Protein AF-A0A3E2MPQ7-F1 (afdb_monomer_lite)

Organism: Mycobacterium marinum (NCBI:txid1781)

Structure (mmCIF, N/CA/C/O backbone):
data_AF-A0A3E2MPQ7-F1
#
_entry.id   AF-A0A3E2MPQ7-F1
#
loop_
_atom_site.group_PDB
_atom_site.id
_atom_site.type_symbol
_atom_site.label_atom_id
_atom_site.label_alt_id
_atom_site.label_comp_id
_atom_site.label_asym_id
_atom_site.label_entity_id
_atom_site.label_seq_id
_atom_site.pdbx_PDB_ins_code
_atom_site.Cartn_x
_atom_site.Cartn_y
_atom_site.Cartn_z
_atom_site.occupancy
_atom_site.B_iso_or_equiv
_atom_site.auth_seq_id
_atom_site.auth_comp_id
_atom_site.auth_asym_id
_atom_site.auth_atom_id
_atom_site.pdbx_PDB_model_num
ATOM 1 N N . MET A 1 1 ? 23.768 -4.133 -24.096 1.00 65.38 1 MET A N 1
ATOM 2 C CA . MET A 1 1 ? 22.514 -3.352 -24.227 1.00 65.38 1 MET A CA 1
ATOM 3 C C . MET A 1 1 ? 21.304 -4.103 -23.674 1.00 65.38 1 MET A C 1
ATOM 5 O O . MET A 1 1 ? 20.577 -3.528 -22.881 1.00 65.38 1 MET A O 1
ATOM 9 N N . THR A 1 2 ? 21.127 -5.389 -23.991 1.00 87.31 2 THR A N 1
ATOM 10 C CA . THR A 1 2 ? 20.029 -6.239 -23.480 1.00 87.31 2 THR A CA 1
ATOM 11 C C . THR A 1 2 ? 19.988 -6.378 -21.953 1.00 87.31 2 THR A C 1
ATOM 13 O O . THR A 1 2 ? 18.917 -6.296 -21.364 1.00 87.31 2 THR A O 1
ATOM 16 N N . TRP A 1 3 ? 21.147 -6.511 -21.300 1.00 92.25 3 TRP A N 1
ATOM 17 C CA . TRP A 1 3 ? 21.247 -6.635 -19.838 1.00 92.25 3 TRP A CA 1
ATOM 18 C C . TRP A 1 3 ? 20.628 -5.454 -19.077 1.00 92.25 3 TRP A C 1
ATOM 20 O O . TRP A 1 3 ? 19.920 -5.639 -18.091 1.00 92.25 3 TRP A O 1
ATOM 30 N N . LEU A 1 4 ? 20.838 -4.235 -19.580 1.00 92.94 4 LEU A N 1
ATOM 31 C CA . LEU A 1 4 ? 20.295 -3.013 -18.984 1.00 92.94 4 LEU A CA 1
ATOM 3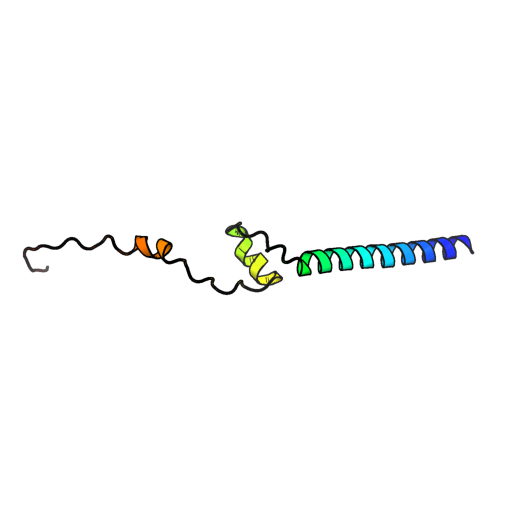2 C C . LEU A 1 4 ? 18.765 -2.981 -19.079 1.00 92.94 4 LEU A C 1
ATOM 34 O O . LEU A 1 4 ? 18.085 -2.588 -18.133 1.00 92.94 4 LEU A O 1
ATOM 38 N N . THR A 1 5 ? 18.222 -3.445 -20.206 1.00 94.19 5 THR A N 1
ATOM 39 C CA . THR A 1 5 ? 16.777 -3.566 -20.415 1.00 94.19 5 THR A CA 1
ATOM 40 C C . THR A 1 5 ? 16.169 -4.591 -19.464 1.00 94.19 5 THR A C 1
ATOM 42 O O . THR A 1 5 ? 15.160 -4.302 -18.826 1.00 94.19 5 THR A O 1
ATOM 45 N N . ILE A 1 6 ? 16.809 -5.753 -19.312 1.00 95.44 6 ILE A N 1
ATOM 46 C CA . ILE A 1 6 ? 16.354 -6.814 -18.402 1.00 95.44 6 ILE A CA 1
ATOM 47 C C . ILE A 1 6 ? 16.333 -6.305 -16.957 1.00 95.44 6 ILE A C 1
ATOM 49 O O . ILE A 1 6 ? 15.315 -6.431 -16.279 1.00 95.44 6 ILE A O 1
ATOM 53 N N . ALA A 1 7 ? 17.414 -5.661 -16.506 1.00 95.94 7 ALA A N 1
ATOM 54 C CA . ALA A 1 7 ? 17.497 -5.100 -15.159 1.00 95.94 7 ALA A CA 1
ATOM 55 C C . ALA A 1 7 ? 16.417 -4.034 -14.907 1.00 95.94 7 ALA A C 1
ATOM 57 O O . ALA A 1 7 ? 15.774 -4.037 -13.859 1.00 95.94 7 ALA A O 1
ATOM 58 N N . LYS A 1 8 ? 16.165 -3.153 -15.884 1.00 95.62 8 LYS A N 1
ATOM 59 C CA . LYS A 1 8 ? 15.129 -2.118 -15.778 1.00 95.62 8 LYS A CA 1
ATOM 60 C C . LYS A 1 8 ? 13.731 -2.723 -15.654 1.00 95.62 8 LYS A C 1
ATOM 62 O O . LYS A 1 8 ? 12.960 -2.296 -14.800 1.00 95.62 8 LYS A O 1
ATOM 67 N N . VAL A 1 9 ? 13.411 -3.721 -16.477 1.00 97.31 9 VAL A N 1
ATOM 68 C CA . VAL A 1 9 ? 12.108 -4.402 -16.430 1.00 97.31 9 VAL A CA 1
ATOM 69 C C . VAL A 1 9 ? 11.934 -5.145 -15.105 1.00 97.31 9 VAL A C 1
ATOM 71 O O . VAL A 1 9 ? 10.879 -5.028 -14.486 1.00 97.31 9 VAL A O 1
ATOM 74 N N . ALA A 1 10 ? 12.971 -5.836 -14.626 1.00 97.12 10 ALA A N 1
ATOM 75 C CA . ALA A 1 10 ? 12.944 -6.513 -13.331 1.00 97.12 10 ALA A CA 1
ATOM 76 C C . ALA A 1 10 ? 12.721 -5.529 -12.170 1.00 97.12 10 ALA A C 1
ATOM 78 O O . ALA A 1 10 ? 11.893 -5.787 -11.298 1.00 97.12 10 ALA A O 1
ATOM 79 N N . LEU A 1 11 ? 13.402 -4.377 -12.190 1.00 97.31 11 LEU A N 1
ATOM 80 C CA . LEU A 1 11 ? 13.249 -3.332 -11.177 1.00 97.31 11 LEU A CA 1
ATOM 81 C C . LEU A 1 11 ? 11.826 -2.760 -11.163 1.00 97.31 11 LEU A C 1
ATOM 83 O O . LEU A 1 11 ? 11.217 -2.647 -10.102 1.00 97.31 11 LEU A O 1
ATOM 87 N N . VAL A 1 12 ? 11.275 -2.440 -12.337 1.00 97.69 12 VAL A N 1
ATOM 88 C CA . VAL A 1 12 ? 9.898 -1.939 -12.453 1.00 97.69 12 VAL A CA 1
ATOM 89 C C . VAL A 1 12 ? 8.900 -2.997 -11.981 1.00 97.69 12 VAL A C 1
ATOM 91 O O . VAL A 1 12 ? 8.004 -2.678 -11.203 1.00 97.69 12 VAL A O 1
ATOM 94 N N . GLY A 1 13 ? 9.079 -4.258 -12.381 1.00 97.88 13 GLY A N 1
ATOM 95 C CA . GLY A 1 13 ? 8.233 -5.366 -11.938 1.00 97.88 13 GLY A CA 1
ATOM 96 C C . GLY A 1 13 ? 8.246 -5.539 -10.419 1.00 97.88 13 GLY A C 1
ATOM 97 O O . GLY A 1 13 ? 7.185 -5.613 -9.803 1.00 97.88 13 GLY A O 1
ATOM 98 N N . PHE A 1 14 ? 9.429 -5.519 -9.799 1.00 97.12 14 PHE A N 1
ATOM 99 C CA . PHE A 1 14 ? 9.568 -5.579 -8.344 1.00 97.12 14 PHE A CA 1
ATOM 100 C C . PHE A 1 14 ? 8.850 -4.416 -7.652 1.00 97.12 14 PHE A C 1
ATOM 102 O O . PHE A 1 14 ? 8.135 -4.633 -6.675 1.00 97.12 14 PHE A O 1
ATOM 109 N N . LEU A 1 15 ? 8.987 -3.196 -8.179 1.00 97.56 15 LEU A N 1
ATOM 110 C CA . LEU A 1 15 ? 8.357 -2.012 -7.602 1.00 97.56 15 LEU A CA 1
ATOM 111 C C . LEU A 1 15 ? 6.827 -2.088 -7.677 1.00 97.56 15 LEU A C 1
ATOM 113 O O . LEU A 1 15 ? 6.147 -1.796 -6.695 1.00 97.56 15 LEU A O 1
ATOM 117 N N . VAL A 1 16 ? 6.287 -2.524 -8.817 1.00 97.69 16 VAL A N 1
ATOM 118 C CA . VAL A 1 16 ? 4.841 -2.681 -9.025 1.00 97.69 16 VAL A CA 1
ATOM 119 C C . VAL A 1 16 ? 4.278 -3.778 -8.120 1.00 97.69 16 VAL A C 1
ATOM 121 O O . VAL A 1 16 ? 3.276 -3.553 -7.442 1.00 97.69 16 VAL A O 1
ATOM 124 N N . ILE A 1 17 ? 4.934 -4.941 -8.050 1.00 97.06 17 ILE A N 1
ATOM 125 C CA . ILE A 1 17 ? 4.495 -6.058 -7.201 1.00 97.06 17 ILE A CA 1
ATOM 126 C C . ILE A 1 17 ? 4.594 -5.678 -5.720 1.00 97.06 17 ILE A C 1
ATOM 128 O O . ILE A 1 17 ? 3.638 -5.872 -4.969 1.00 97.06 17 ILE A O 1
ATOM 132 N N . GLY A 1 18 ? 5.720 -5.100 -5.297 1.00 95.50 18 GLY A N 1
ATOM 133 C CA . GLY A 1 18 ? 5.937 -4.666 -3.918 1.00 95.50 18 GLY A CA 1
ATOM 134 C C . GLY A 1 18 ? 4.943 -3.588 -3.487 1.00 95.50 18 GLY A C 1
ATOM 135 O O . GLY A 1 18 ? 4.326 -3.709 -2.429 1.00 95.50 18 GLY A O 1
ATOM 136 N N . SER A 1 19 ? 4.720 -2.577 -4.331 1.00 96.38 19 SER A N 1
ATOM 137 C CA . SER A 1 19 ? 3.721 -1.531 -4.084 1.00 96.38 19 SER A CA 1
ATOM 138 C C . SER A 1 19 ? 2.304 -2.108 -4.018 1.00 96.38 19 SER A C 1
ATOM 140 O O . SER A 1 19 ? 1.554 -1.795 -3.092 1.00 96.38 19 SER A O 1
ATOM 142 N N . GLY A 1 20 ? 1.957 -3.019 -4.932 1.00 96.31 20 GLY A N 1
ATOM 143 C CA . GLY A 1 20 ? 0.663 -3.697 -4.942 1.00 96.31 20 GLY A CA 1
ATOM 144 C C . GLY A 1 20 ? 0.416 -4.525 -3.679 1.00 96.31 20 GLY A C 1
ATOM 145 O O . GLY A 1 20 ? -0.657 -4.431 -3.086 1.00 96.31 20 GLY A O 1
ATOM 146 N N . LEU A 1 21 ? 1.412 -5.288 -3.217 1.00 95.88 21 LEU A N 1
ATOM 147 C CA . LEU A 1 21 ? 1.333 -6.051 -1.967 1.00 95.88 21 LEU A CA 1
ATOM 148 C C . LEU A 1 21 ? 1.209 -5.137 -0.745 1.00 95.88 21 LEU A C 1
ATOM 150 O O . LEU A 1 21 ? 0.392 -5.405 0.141 1.00 95.88 21 LEU A O 1
ATOM 154 N N . LEU A 1 22 ? 1.978 -4.049 -0.694 1.00 93.75 22 LEU A N 1
ATOM 155 C CA . LEU A 1 22 ? 1.900 -3.080 0.395 1.00 93.75 22 LEU A CA 1
ATOM 156 C C . LEU A 1 22 ? 0.512 -2.433 0.456 1.00 93.75 22 LEU A C 1
ATOM 158 O O . LEU A 1 22 ? -0.115 -2.409 1.514 1.00 93.75 22 LEU A O 1
ATOM 162 N N . LEU A 1 23 ? -0.013 -1.987 -0.685 1.00 92.75 23 LEU A N 1
ATOM 163 C CA . LEU A 1 23 ? -1.349 -1.409 -0.762 1.00 92.75 23 LEU A CA 1
ATOM 164 C C . LEU A 1 23 ? -2.424 -2.442 -0.404 1.00 92.75 23 LEU A C 1
ATOM 166 O O . LEU A 1 23 ? -3.328 -2.151 0.376 1.00 92.75 23 LEU A O 1
ATOM 170 N N . PHE A 1 24 ? -2.311 -3.670 -0.913 1.00 92.56 24 PHE A N 1
ATOM 171 C CA . PHE A 1 24 ? -3.261 -4.741 -0.620 1.00 92.56 24 PHE A CA 1
ATOM 172 C C . PHE A 1 24 ? -3.283 -5.091 0.867 1.00 92.56 24 PHE A C 1
ATOM 174 O O . PHE A 1 24 ? -4.358 -5.223 1.451 1.00 92.56 24 PHE A O 1
ATOM 181 N N . THR A 1 25 ? -2.117 -5.227 1.498 1.00 86.94 25 THR A N 1
ATOM 182 C CA . THR A 1 25 ? -2.007 -5.521 2.933 1.00 86.94 25 THR A CA 1
ATOM 183 C C . THR A 1 25 ? -2.487 -4.354 3.784 1.00 86.94 25 THR A C 1
ATOM 185 O O . THR A 1 25 ? -3.213 -4.590 4.749 1.00 86.94 25 THR A O 1
ATOM 188 N N . PHE A 1 26 ? -2.183 -3.113 3.398 1.00 82.94 26 PHE A N 1
ATOM 189 C CA . PHE A 1 26 ? -2.690 -1.912 4.057 1.00 82.94 26 PHE A CA 1
ATOM 190 C C . PHE A 1 26 ? -4.218 -1.834 3.986 1.00 82.94 26 PHE A C 1
ATOM 192 O O . PHE A 1 26 ? -4.881 -1.754 5.018 1.00 82.94 26 PHE A O 1
ATOM 199 N N . VAL A 1 27 ? -4.797 -1.970 2.792 1.00 86.19 27 VAL A N 1
ATOM 200 C CA . VAL A 1 27 ? -6.253 -1.964 2.589 1.00 86.19 27 VAL A CA 1
ATOM 201 C C . VAL A 1 27 ? -6.906 -3.157 3.286 1.00 86.19 27 VAL A C 1
ATOM 203 O O . VAL A 1 27 ? -7.968 -3.022 3.887 1.00 86.19 27 VAL A O 1
ATOM 206 N N . ARG A 1 28 ? -6.288 -4.342 3.262 1.00 82.31 28 ARG A N 1
ATOM 207 C CA . ARG A 1 28 ? -6.773 -5.517 4.002 1.00 82.31 28 ARG A CA 1
ATOM 208 C C . ARG A 1 28 ? -6.746 -5.280 5.513 1.00 82.31 28 ARG A C 1
ATOM 210 O 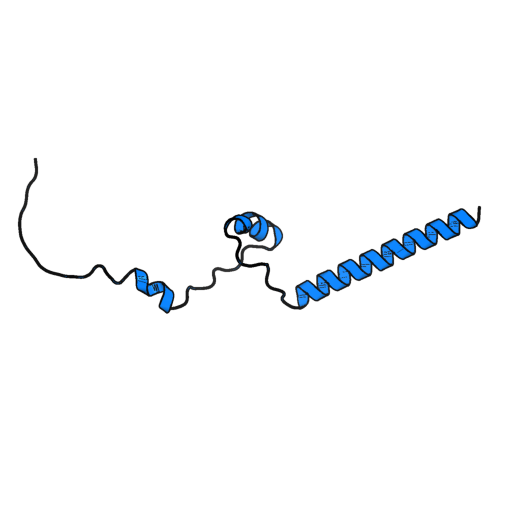O . ARG A 1 28 ? -7.678 -5.707 6.190 1.00 82.31 28 ARG A O 1
ATOM 217 N N . LYS A 1 29 ? -5.715 -4.613 6.035 1.00 72.12 29 LYS A N 1
ATOM 218 C CA . LYS A 1 29 ? -5.581 -4.255 7.454 1.00 72.12 29 LYS A CA 1
ATOM 219 C C . LYS A 1 29 ? -6.606 -3.193 7.860 1.00 72.12 29 LYS A C 1
ATOM 221 O O . LYS A 1 29 ? -7.262 -3.369 8.882 1.00 72.12 29 LYS A O 1
ATOM 226 N N . ALA A 1 30 ? -6.819 -2.178 7.024 1.00 67.75 30 ALA A N 1
ATOM 227 C CA . ALA A 1 30 ? -7.842 -1.151 7.219 1.00 67.75 30 ALA A CA 1
ATOM 228 C C . ALA A 1 30 ? -9.263 -1.743 7.184 1.00 67.75 30 ALA A C 1
ATOM 230 O O . ALA A 1 30 ? -10.069 -1.488 8.073 1.00 67.75 30 ALA A O 1
ATOM 231 N N . ARG A 1 31 ? -9.555 -2.622 6.213 1.00 67.00 31 ARG A N 1
ATOM 232 C CA . ARG A 1 31 ? -10.867 -3.287 6.088 1.00 67.00 31 ARG A CA 1
ATOM 233 C C . ARG A 1 31 ? -11.170 -4.279 7.205 1.00 67.00 31 ARG A C 1
ATOM 235 O O . ARG A 1 31 ? -12.334 -4.548 7.469 1.00 67.00 31 ARG A O 1
ATOM 242 N N . ARG A 1 32 ? -10.149 -4.832 7.864 1.00 63.12 32 ARG A N 1
ATOM 243 C CA . ARG A 1 32 ? -10.327 -5.718 9.025 1.00 63.12 32 ARG A CA 1
ATOM 244 C C . ARG A 1 32 ? -10.641 -4.966 10.320 1.00 63.12 32 ARG A C 1
ATOM 246 O O . ARG A 1 32 ? -10.708 -5.607 11.362 1.00 63.12 32 ARG A O 1
ATOM 253 N N . GLY A 1 33 ? -10.842 -3.645 10.268 1.00 54.59 33 GLY A N 1
ATOM 254 C CA . GLY A 1 33 ? -11.251 -2.870 11.435 1.00 54.59 33 GLY A CA 1
ATOM 255 C C . GLY A 1 33 ? -10.226 -2.941 12.560 1.00 54.59 33 GLY A C 1
ATOM 256 O O . GLY A 1 33 ? -10.607 -2.953 13.729 1.00 54.59 33 GLY A O 1
ATOM 257 N N . VAL A 1 34 ? -8.929 -3.024 12.222 1.00 52.66 34 VAL A N 1
ATOM 258 C CA . VAL A 1 34 ? -7.875 -2.824 13.218 1.00 52.66 34 VAL A CA 1
ATOM 259 C C . VAL A 1 34 ? -8.041 -1.392 13.686 1.00 52.66 34 VAL A C 1
ATOM 261 O O . VAL A 1 34 ? -7.653 -0.454 12.989 1.00 52.66 34 VAL A O 1
ATOM 264 N N . ARG A 1 35 ? -8.720 -1.266 14.829 1.00 55.94 35 ARG A N 1
ATOM 265 C CA . ARG A 1 35 ? -8.874 -0.044 15.601 1.00 55.94 35 ARG A CA 1
ATOM 266 C C . ARG A 1 35 ? -7.549 0.721 15.529 1.00 55.94 35 ARG A C 1
ATOM 268 O O . ARG A 1 35 ? -6.496 0.076 15.633 1.00 55.94 35 ARG A O 1
ATOM 275 N N . PRO A 1 36 ? -7.568 2.054 15.347 1.00 55.12 36 PRO A N 1
ATOM 276 C CA . PRO A 1 36 ? -6.361 2.833 15.579 1.00 55.12 36 PRO A CA 1
ATOM 277 C C . PRO A 1 36 ? -5.784 2.425 16.943 1.00 55.12 36 PRO A C 1
ATOM 279 O O . PRO A 1 36 ? -6.554 1.963 17.792 1.00 55.12 36 PRO A O 1
ATOM 282 N N . PRO A 1 37 ? -4.463 2.536 17.165 1.00 54.47 37 PRO A N 1
ATOM 283 C CA . PRO A 1 37 ? -3.880 2.329 18.481 1.00 54.47 37 PRO A CA 1
ATOM 284 C C . PRO A 1 37 ? -4.478 3.382 19.423 1.00 54.47 37 PRO A C 1
ATOM 286 O O . PRO A 1 37 ? -3.955 4.475 19.603 1.00 54.47 37 PRO A O 1
ATOM 289 N N . THR A 1 38 ? -5.659 3.098 19.956 1.00 56.66 38 THR A N 1
ATOM 290 C CA . THR A 1 38 ? -6.276 3.869 21.011 1.00 56.66 38 THR A CA 1
ATOM 291 C C . THR A 1 38 ? -5.445 3.554 22.231 1.00 56.66 38 THR A C 1
ATOM 293 O O . THR A 1 38 ? -5.485 2.424 22.716 1.00 56.66 38 THR A O 1
ATOM 296 N N . SER A 1 39 ? -4.645 4.528 22.650 1.00 53.50 39 SER A N 1
ATOM 297 C CA . SER A 1 39 ? -4.555 4.981 24.041 1.00 53.50 39 SER A CA 1
ATOM 298 C C . SER A 1 39 ? -3.187 5.6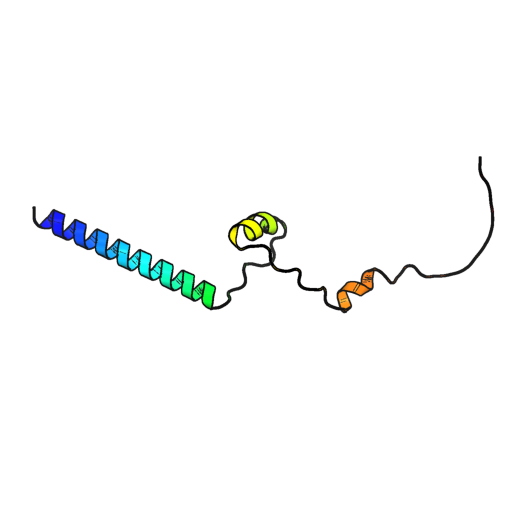01 24.335 1.00 53.50 39 SER A C 1
ATOM 300 O O . SER A 1 39 ? -2.582 5.299 25.357 1.00 53.50 39 SER A O 1
ATOM 302 N N . ASP A 1 40 ? -2.684 6.471 23.457 1.00 53.88 40 ASP A N 1
ATOM 303 C CA . ASP A 1 40 ? -1.687 7.449 23.888 1.00 53.88 40 ASP A CA 1
ATOM 304 C C . ASP A 1 40 ? -2.358 8.836 23.900 1.00 53.88 40 ASP A C 1
ATOM 306 O O . ASP A 1 40 ? -2.699 9.365 22.835 1.00 53.88 40 ASP A O 1
ATOM 310 N N . PRO A 1 41 ? -2.623 9.416 25.087 1.00 58.78 41 PRO A N 1
ATOM 311 C CA . PRO A 1 41 ? -3.222 10.743 25.221 1.00 58.78 41 PRO A CA 1
ATOM 312 C C . PRO A 1 41 ? -2.432 11.822 24.475 1.00 58.78 41 PRO A C 1
ATOM 314 O O . PRO A 1 41 ? -3.029 12.738 23.904 1.00 58.78 41 PRO A O 1
ATOM 317 N N . ASN A 1 42 ? -1.105 11.670 24.402 1.00 64.19 42 ASN A N 1
ATOM 318 C CA . ASN A 1 42 ? -0.209 12.596 23.717 1.00 64.19 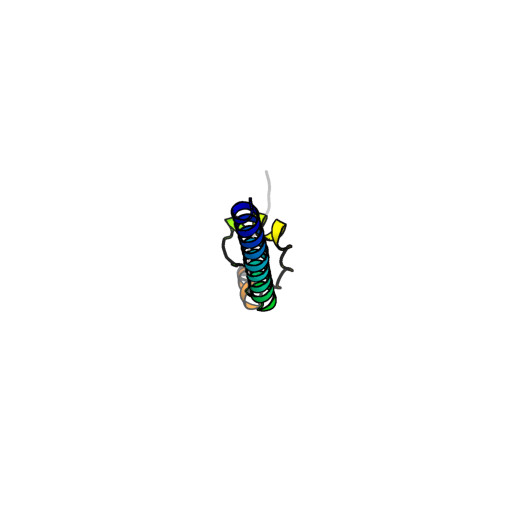42 ASN A CA 1
ATOM 319 C C . ASN A 1 42 ? -0.233 12.416 22.185 1.00 64.19 42 ASN A C 1
ATOM 321 O O . ASN A 1 42 ? 0.250 13.264 21.437 1.00 64.19 42 ASN A O 1
ATOM 325 N N . ALA A 1 43 ? -0.816 11.311 21.707 1.00 58.97 43 ALA A N 1
ATOM 326 C CA . ALA A 1 43 ? -0.920 10.982 20.292 1.00 58.97 43 ALA A CA 1
ATOM 327 C C . ALA A 1 43 ? -2.219 11.416 19.616 1.00 58.97 43 ALA A C 1
ATOM 329 O O . ALA A 1 43 ? -2.335 11.420 18.388 1.00 58.97 43 ALA A O 1
ATOM 330 N N . SER A 1 44 ? -3.216 11.756 20.426 1.00 61.34 44 SER A N 1
ATOM 331 C CA . SER A 1 44 ? -4.586 12.000 19.983 1.00 61.34 44 SER A CA 1
ATOM 332 C C . SER A 1 44 ? -4.697 13.112 18.930 1.00 61.34 44 SER A C 1
ATOM 334 O O . SER A 1 44 ? -5.474 12.983 17.985 1.00 61.34 44 SER A O 1
ATOM 336 N N . SER A 1 45 ? -3.883 14.167 19.030 1.00 64.12 45 SER A N 1
ATOM 337 C CA . SER A 1 45 ? -3.911 15.321 18.120 1.00 64.12 45 SER A CA 1
ATOM 338 C C . SER A 1 45 ? -3.470 14.975 16.693 1.00 64.12 45 SER A C 1
ATOM 340 O O . SER A 1 45 ? -4.177 15.302 15.738 1.00 64.12 45 SER A O 1
ATOM 342 N N . TYR A 1 46 ? -2.349 14.265 16.523 1.00 61.44 46 TYR A N 1
ATOM 343 C CA . TYR A 1 46 ? -1.880 13.853 15.196 1.00 61.44 46 TYR A CA 1
ATOM 344 C C . TYR A 1 46 ? -2.698 12.689 14.627 1.00 61.44 46 TYR A C 1
ATOM 346 O O . TYR A 1 46 ? -2.930 12.635 13.418 1.00 61.44 46 TYR A O 1
ATOM 354 N N . LEU A 1 47 ? -3.189 11.782 15.478 1.00 62.53 47 LEU A N 1
ATOM 355 C CA . LEU A 1 47 ? -4.046 10.678 15.041 1.00 62.53 47 LEU A CA 1
ATOM 356 C C . LEU A 1 47 ? -5.396 11.189 14.515 1.00 62.53 47 LEU A C 1
ATOM 358 O O . LEU A 1 47 ? -5.847 10.720 13.471 1.00 62.53 47 LEU A O 1
ATOM 362 N N . ASN A 1 48 ? -5.992 12.195 15.161 1.00 63.12 48 ASN A N 1
ATOM 363 C CA . ASN A 1 48 ? -7.228 12.827 14.686 1.00 63.12 48 ASN A CA 1
ATOM 364 C C . ASN A 1 48 ? -7.045 13.554 13.342 1.00 63.12 48 ASN A C 1
ATOM 366 O O . ASN A 1 48 ? -7.966 13.561 12.528 1.00 63.12 48 ASN A O 1
ATOM 370 N N . ALA A 1 49 ? -5.864 14.125 13.079 1.00 65.00 49 ALA A N 1
ATOM 371 C CA . ALA A 1 49 ? -5.569 14.796 11.811 1.00 65.00 49 ALA A CA 1
ATOM 372 C C . ALA A 1 49 ? -5.412 13.816 10.631 1.00 65.00 49 ALA A C 1
ATOM 374 O O . ALA A 1 49 ? -5.791 14.141 9.508 1.00 65.00 49 ALA A O 1
ATOM 375 N N . VAL A 1 50 ? -4.865 12.619 10.875 1.00 64.25 50 VAL A N 1
ATOM 376 C CA . VAL A 1 50 ? -4.606 11.615 9.825 1.00 64.25 50 VAL A CA 1
ATOM 377 C C . VAL A 1 50 ? -5.812 10.706 9.580 1.00 64.25 50 V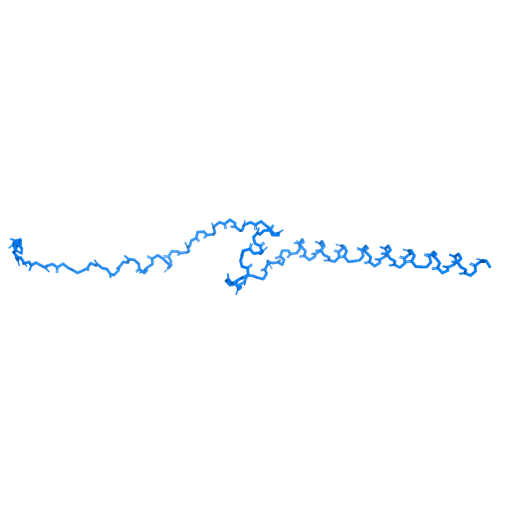AL A C 1
ATOM 379 O O . VAL A 1 50 ? -6.076 10.334 8.438 1.00 64.25 50 VAL A O 1
ATOM 382 N N . PHE A 1 51 ? -6.542 10.336 10.634 1.00 64.31 51 PHE A N 1
ATOM 383 C CA . PHE A 1 51 ? -7.607 9.330 10.561 1.00 64.31 51 PHE A CA 1
ATOM 384 C C . PHE A 1 51 ? -9.024 9.905 10.692 1.00 64.31 51 PHE A C 1
ATOM 386 O O . PHE A 1 51 ? -9.991 9.163 10.526 1.00 64.31 51 PHE A O 1
ATOM 393 N N . GLY A 1 52 ? -9.150 11.213 10.935 1.00 64.31 52 GLY A N 1
ATOM 394 C CA . GLY A 1 52 ? -10.415 11.850 11.290 1.00 64.31 52 GLY A CA 1
ATOM 395 C C . GLY A 1 52 ? -10.751 11.629 12.765 1.00 64.31 52 GLY A C 1
ATOM 396 O O . GLY A 1 52 ? -10.431 10.591 13.345 1.00 64.31 52 GLY A O 1
ATOM 397 N N . GLY A 1 53 ? -11.378 12.629 13.389 1.00 59.06 53 GLY A N 1
ATOM 398 C CA . GLY A 1 53 ? -11.799 12.549 14.785 1.00 59.06 53 GLY A CA 1
ATOM 399 C C . GLY A 1 53 ? -12.752 11.379 15.010 1.00 59.06 53 GLY A C 1
ATOM 400 O O . GLY A 1 53 ? -13.739 11.238 14.286 1.00 59.06 53 GLY A O 1
ATOM 401 N N . ALA A 1 54 ? -12.472 10.542 16.010 1.00 67.62 54 ALA A N 1
ATOM 402 C CA . ALA A 1 54 ? -13.445 9.544 16.437 1.00 67.62 54 ALA A CA 1
ATOM 403 C C . ALA A 1 54 ? -14.724 10.268 16.905 1.00 67.62 54 ALA A C 1
ATOM 405 O O . ALA A 1 54 ? -14.617 11.257 17.639 1.00 67.62 54 ALA A O 1
ATOM 406 N N . PRO A 1 55 ? -15.925 9.818 16.495 1.00 60.47 55 PRO A N 1
ATOM 407 C CA . PRO A 1 55 ? -17.159 10.382 17.022 1.00 60.47 55 PRO A CA 1
ATOM 408 C C . PRO A 1 55 ? -17.164 10.201 18.544 1.00 60.47 55 PRO A C 1
ATOM 410 O O . PRO A 1 55 ? -16.706 9.154 19.018 1.00 60.47 55 PRO A O 1
ATOM 413 N N . PRO A 1 56 ? -17.649 11.189 19.315 1.00 64.94 56 PRO A N 1
ATOM 414 C CA . PRO A 1 56 ? -17.682 11.084 20.765 1.00 64.94 56 PRO A CA 1
ATOM 415 C C . PRO A 1 56 ? -18.519 9.862 21.141 1.00 64.94 56 PRO A C 1
ATOM 417 O O . PRO A 1 56 ? -19.737 9.847 20.963 1.00 64.94 56 PRO A O 1
ATOM 420 N N . THR A 1 57 ? -17.864 8.799 21.609 1.00 69.44 57 THR A N 1
ATOM 421 C CA . THR A 1 57 ? -18.571 7.672 22.208 1.00 69.44 57 THR A CA 1
ATOM 422 C C . THR A 1 57 ? -19.188 8.178 23.503 1.00 69.44 57 THR A C 1
ATOM 424 O O . THR A 1 57 ? -18.436 8.675 24.346 1.00 69.44 57 THR A O 1
ATOM 427 N N . PRO A 1 58 ? -20.520 8.090 23.666 1.00 70.19 58 PRO A N 1
ATOM 428 C CA . PRO A 1 58 ? -21.158 8.504 24.903 1.00 70.19 58 PRO A CA 1
ATOM 429 C C . PRO A 1 58 ? -20.545 7.710 26.051 1.00 70.19 58 PRO A C 1
ATOM 431 O O . PRO A 1 58 ? -20.286 6.507 25.916 1.00 70.19 58 PRO A O 1
ATOM 434 N N . LEU A 1 59 ? -20.271 8.398 27.155 1.00 74.50 59 LEU A N 1
ATOM 435 C CA . LEU A 1 59 ? -19.724 7.736 28.323 1.00 74.50 59 LEU A CA 1
ATOM 436 C C . LEU A 1 59 ? -20.758 6.726 28.848 1.00 74.50 59 LEU A C 1
ATOM 438 O O . LEU A 1 59 ? -21.962 6.993 28.832 1.00 74.50 59 LEU A O 1
ATOM 442 N N . PRO A 1 60 ? -20.316 5.525 29.250 1.00 73.31 60 PRO A N 1
ATOM 443 C CA . PRO A 1 60 ? -21.206 4.548 29.850 1.00 73.31 60 PRO A CA 1
ATOM 444 C C . PRO A 1 60 ? -21.728 5.060 31.197 1.00 73.31 60 PRO A C 1
ATOM 446 O O . PRO A 1 60 ? -21.053 5.813 31.889 1.00 73.31 60 PRO A O 1
ATOM 449 N N . GLN A 1 61 ? -22.919 4.599 31.584 1.00 70.00 61 GLN A N 1
ATOM 450 C CA . GLN A 1 61 ? -23.670 5.112 32.740 1.00 70.00 61 GLN A CA 1
ATOM 451 C C . GLN A 1 61 ? -22.868 5.132 34.049 1.00 70.00 61 GLN A C 1
ATOM 453 O O . GLN A 1 61 ? -23.043 6.029 34.864 1.00 70.00 61 GLN A O 1
ATOM 458 N N . TRP A 1 62 ? -21.946 4.182 34.217 1.00 73.44 62 TRP A N 1
ATOM 459 C CA . TRP A 1 62 ? -21.102 4.080 35.403 1.00 73.44 62 TRP A CA 1
ATOM 460 C C . TRP A 1 62 ? -20.058 5.201 35.535 1.00 73.44 62 TRP A C 1
ATOM 462 O O . TRP A 1 62 ? -19.561 5.427 36.630 1.00 73.44 62 TRP A O 1
ATOM 472 N N . ALA A 1 63 ? -19.727 5.902 34.447 1.00 68.56 63 ALA A N 1
ATOM 473 C CA . ALA A 1 63 ? -18.768 7.007 34.437 1.00 68.56 63 ALA A CA 1
ATOM 474 C C . ALA A 1 63 ? -19.408 8.367 34.781 1.00 68.56 63 ALA A C 1
ATOM 476 O O . ALA A 1 63 ? -18.714 9.375 34.823 1.00 68.56 63 ALA A O 1
ATOM 477 N N . HIS A 1 64 ? -20.724 8.403 35.020 1.00 63.47 64 HIS A N 1
ATOM 478 C CA . HIS A 1 64 ? -21.436 9.588 35.509 1.00 63.47 64 HIS A CA 1
ATOM 479 C C . HIS A 1 64 ? -21.533 9.638 37.042 1.00 63.47 64 HIS A C 1
ATOM 481 O O . HIS A 1 64 ? -22.151 10.548 37.585 1.00 63.47 64 HIS A O 1
ATOM 487 N N . HIS A 1 65 ? -20.963 8.660 37.753 1.00 58.72 65 HIS A N 1
ATOM 488 C CA . HIS A 1 65 ? -21.121 8.546 39.204 1.00 58.72 65 HIS A CA 1
ATOM 489 C C . HIS A 1 65 ? -20.174 9.427 40.029 1.00 58.72 65 HIS A C 1
ATOM 491 O O . HIS A 1 65 ? -20.350 9.494 41.242 1.00 58.72 65 HIS A O 1
ATOM 497 N N . ASP A 1 66 ? -19.241 10.145 39.401 1.00 59.12 66 ASP A N 1
ATOM 498 C CA . ASP A 1 66 ? -18.299 11.008 40.125 1.00 59.12 66 ASP A CA 1
ATOM 499 C C . ASP A 1 66 ? -18.881 12.401 40.455 1.00 59.12 66 ASP A C 1
ATOM 501 O O . ASP A 1 66 ? -18.284 13.135 41.234 1.00 59.12 66 ASP A O 1
ATOM 505 N N . GLU A 1 67 ? -20.059 12.765 39.923 1.00 56.78 67 GLU A N 1
ATOM 506 C CA . GLU A 1 67 ? -20.702 14.073 40.178 1.00 56.78 67 GLU A CA 1
ATOM 507 C C . GLU A 1 67 ? -21.838 14.026 41.222 1.00 56.78 67 GLU A C 1
ATOM 509 O O . GLU A 1 67 ? -22.512 15.026 41.446 1.00 56.78 67 GLU A O 1
ATOM 514 N N . ALA A 1 68 ? -22.071 12.880 41.876 1.00 52.28 68 ALA A N 1
ATOM 515 C CA . ALA A 1 68 ? -23.208 12.672 42.787 1.00 52.28 68 ALA A CA 1
ATOM 516 C C . ALA A 1 68 ? -22.811 12.466 44.264 1.00 52.28 68 ALA A C 1
ATOM 518 O O . ALA A 1 68 ? -23.521 11.790 45.007 1.00 52.28 68 ALA A O 1
ATOM 519 N N . PHE A 1 69 ? -21.679 13.027 44.696 1.00 51.09 69 PHE A N 1
ATOM 520 C CA . PHE A 1 69 ? -21.282 13.095 46.108 1.00 51.09 69 PHE A CA 1
ATOM 521 C C . PHE A 1 69 ? -20.967 14.544 46.495 1.00 51.09 69 PHE A C 1
ATOM 523 O O . PHE A 1 69 ? -19.830 14.871 46.800 1.00 51.09 69 PHE A O 1
ATOM 530 N N . ASP A 1 70 ? -21.976 15.412 46.450 1.00 52.25 70 ASP A N 1
ATOM 531 C CA . ASP A 1 70 ? -21.929 16.735 47.094 1.00 52.25 70 ASP A CA 1
ATOM 532 C C . ASP A 1 70 ? -23.336 17.166 47.558 1.00 52.25 70 ASP A C 1
ATOM 534 O O . ASP A 1 70 ? -23.761 18.309 47.415 1.00 52.25 70 ASP A O 1
ATOM 538 N N . GLU A 1 71 ? -24.092 16.226 48.129 1.00 53.53 71 GLU A N 1
ATOM 539 C CA . GLU A 1 71 ? -25.279 16.549 48.922 1.00 53.53 71 GLU A CA 1
ATOM 540 C C . GLU A 1 71 ? -25.162 15.869 50.289 1.00 53.53 71 GLU A C 1
ATOM 542 O O . GLU A 1 71 ? -25.457 14.684 50.434 1.00 53.53 71 GLU A O 1
ATOM 547 N N . ASP A 1 72 ? -24.745 16.643 51.295 1.00 46.66 72 ASP A N 1
ATOM 548 C CA . ASP A 1 72 ? -25.221 16.462 52.668 1.00 46.66 72 ASP A CA 1
ATOM 549 C C . ASP A 1 72 ? -25.815 17.802 53.166 1.00 46.66 72 ASP A C 1
ATOM 551 O O . ASP A 1 72 ? -25.213 18.856 52.918 1.00 46.66 72 ASP A O 1
ATOM 555 N N . PRO A 1 73 ? -27.017 17.805 53.781 1.00 56.81 73 PRO A N 1
ATOM 556 C CA . PRO A 1 73 ? -27.803 18.982 54.136 1.00 56.81 73 PRO A CA 1
ATOM 557 C C . PRO A 1 73 ? -27.575 19.431 55.597 1.00 56.81 73 PRO A C 1
ATOM 559 O O . PRO A 1 73 ? -26.876 18.779 56.356 1.00 56.81 73 PRO A O 1
ATOM 562 N N . GLU A 1 74 ? -28.254 20.519 55.996 1.00 49.28 74 GLU A N 1
ATOM 563 C CA . GLU A 1 74 ? -28.219 21.195 57.317 1.00 49.28 74 GLU A CA 1
ATOM 564 C C . GLU A 1 74 ? -27.032 22.170 57.477 1.00 49.28 74 GLU A C 1
ATOM 566 O O . GLU A 1 74 ? -25.880 21.825 57.289 1.00 49.28 74 GLU A O 1
ATOM 571 N N . GLY A 1 75 ? -27.165 23.458 57.791 1.00 41.16 75 GLY A N 1
ATOM 572 C CA . GLY A 1 75 ? -28.218 24.215 58.452 1.00 41.16 75 GLY A CA 1
ATOM 573 C C . GLY A 1 75 ? -27.538 2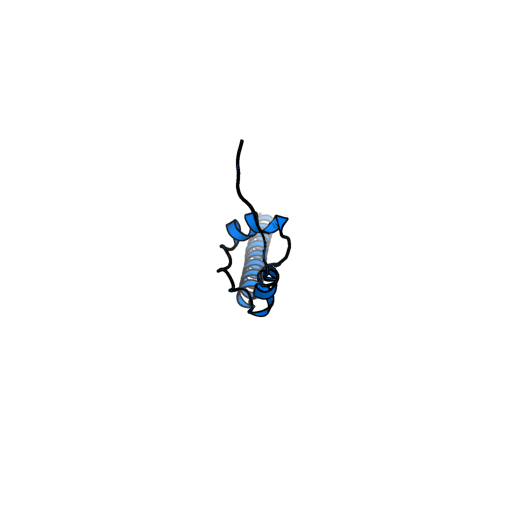5.143 59.470 1.00 41.16 75 GLY A C 1
ATOM 574 O O . GLY A 1 75 ? -27.005 24.661 60.461 1.00 41.16 75 GLY A O 1
ATOM 575 N N . GLY A 1 76 ? -27.559 26.465 59.247 1.00 38.47 76 GLY A N 1
ATOM 576 C CA . GLY A 1 76 ? -27.247 27.455 60.292 1.00 38.47 76 GLY A CA 1
ATOM 577 C C . GLY A 1 76 ? -26.392 28.656 59.872 1.00 38.47 76 GLY A C 1
ATOM 578 O O . GLY A 1 76 ? -25.187 28.524 59.737 1.00 38.47 76 GLY A O 1
ATOM 579 N N . ASP A 1 77 ? -27.058 29.813 59.732 1.00 45.34 77 ASP A N 1
ATOM 580 C CA . ASP A 1 77 ? -26.708 31.120 60.338 1.00 45.34 77 ASP A CA 1
ATOM 581 C C . ASP A 1 77 ? -25.267 31.661 60.124 1.00 45.34 77 ASP A C 1
ATOM 583 O O . ASP A 1 77 ? -24.293 31.057 60.533 1.00 45.34 77 ASP A O 1
ATOM 587 N N . SER A 1 78 ? -24.968 32.845 59.592 1.00 48.34 78 SER A N 1
ATOM 588 C CA . SER A 1 78 ? -25.630 34.148 59.624 1.00 48.34 78 SER A CA 1
ATOM 589 C C . SER A 1 78 ? -24.853 35.123 58.711 1.00 48.34 78 SER A C 1
ATOM 591 O O . SER A 1 78 ? -23.759 34.856 58.224 1.00 48.34 78 SER A O 1
ATOM 593 N N . ARG A 1 79 ? -25.484 36.265 58.453 1.00 48.44 79 ARG A N 1
ATOM 594 C CA . ARG A 1 79 ? -25.156 37.346 57.515 1.00 48.44 79 ARG A CA 1
ATOM 595 C C . ARG A 1 79 ? -23.916 38.197 57.870 1.00 48.44 79 ARG A C 1
ATOM 597 O O . ARG A 1 79 ? -23.580 38.342 59.035 1.00 48.44 79 ARG A O 1
ATOM 604 N N . HIS A 1 80 ? -23.473 38.934 56.835 1.00 44.56 80 HIS A N 1
ATOM 605 C CA . HIS A 1 80 ? -22.682 40.190 56.808 1.00 44.56 80 HIS A CA 1
ATOM 606 C C . HIS A 1 80 ? -21.154 40.040 56.947 1.00 44.56 80 HIS A C 1
ATOM 608 O O . HIS A 1 80 ? -20.674 39.370 57.840 1.00 44.56 80 HIS A O 1
ATOM 614 N N . GLY A 1 81 ? -20.301 40.621 56.098 1.00 41.69 81 GLY A N 1
ATOM 615 C CA . GLY A 1 81 ? -20.456 41.801 55.248 1.00 41.69 81 GLY A CA 1
ATOM 616 C C . GLY A 1 81 ? -19.756 42.999 55.890 1.00 41.69 81 GLY A C 1
ATOM 617 O O . GLY A 1 81 ? -20.426 43.748 56.591 1.00 41.69 81 GLY A O 1
ATOM 618 N N . ALA A 1 82 ? -18.445 43.135 55.658 1.00 42.69 82 ALA A N 1
ATOM 619 C CA . ALA A 1 82 ? -17.650 44.372 55.582 1.00 42.69 82 ALA A CA 1
ATOM 620 C C . ALA A 1 82 ? -16.173 44.011 55.364 1.00 42.69 82 ALA A C 1
ATOM 622 O O . ALA A 1 82 ? -15.660 43.182 56.148 1.00 42.69 82 ALA A O 1
#

Sequence (82 aa):
MTWLTIAKVALVGFLVIGSGLLLFTFVRKARRGVRPPTSDPNASSYLNAVFGGAPPTPLPQWAHHDEAFDEDPEGGDSRHGA

Radius of gyration: 30.08 Å; chains: 1; bounding box: 51×51×85 Å

Secondary structure (DSSP, 8-state):
-HHHHHHHHHHHHHHHHHHHHHHHHHHHHHHTT-------GGGHHHHHHHH-PPP-PPPPGGGGGGGS--------------

Foldseek 3Di:
DVVVVVVVVVVVVCVVVVVVVVVVVVVVCVVVCPDDPPDDPVCQVVCCVVPNHDDPDPDPPVVVPVVPPDDDDDDDDDDDDD

pLDDT: mean 70.23, std 18.22, range [38.47, 97.88]

=== Feature glossary ===
A reading guide for the features in this record.

Start from the sequence.

  · Sequence gives the chain of amino acids in standard one-letter code (A=alanine, C=cysteine, …, Y=tyrosine), read N→C. It is the only feature that is directly encoded by the gene; all structural features are derived from the folded form of this sequence.

Fold it, and you get atomic coordinates and the backbone conformation that goes with them.

  · The mmCIF table is the protein's shape written out atom by atom. For each backbone N, Cα, C, and carbonyl O, it records an (x, y, z) coordinate triple in Å plus the residue type, chain letter, and residue number.

  · Backbone dihedral angles. Every residue except chain termini has a φ (preceding-C → N → Cα → C) and a ψ (N → Cα → C → next-N). They are reported in degrees following the IUPAC sign convention. Secondary structure is essentially a statement about which (φ, ψ) basin each residue occupies.

  · DSSP 8-state secondary structure assigns each residue one of H (α-helix), G (3₁₀-helix), I (π-helix), E (extended β-strand), B (isolated β-bridge), T (hydrogen-bonded turn), S (bend), or '-' (coil). The assignment is computed from backbone hydrogen-bond geometry via the Kabsch–Sander algorithm.

  · P-SEA three-state annotation labels each residue as helix, strand, or coil based purely on the geometry of the Cα trace. It serves as a fallback when the full backbone (and thus DSSP) is unavailable.

Summarize the fold with a handful of shape descriptors and a per-residue structural alphabet.

  · Radius of gyration (Rg) is the root-mean-square distance of Cα atoms from their centroid — a single number for overall size and compactness. A globular domain of N residues has Rg ≈ 2.2·N^0.38 Å; an extended or disordered chain has a much larger Rg. The Cα contact count is the number of residue pairs whose Cα atoms are within 8 Å and are more than four positions apart in sequence — a standard proxy for tertiary packing density. The bounding box is the smallest axis-aligned box enclosing all Cα atoms.

  · Foldseek's 3Di representation compresses backbone geometry into a per-residue letter drawn from a learned twenty-state alphabet. It captures the tertiary interaction pattern around each residue — which residues are packed against it in space, regardless of where they are in sequence.

  · Accessible surface area quantifies burial. A residue with SASA near zero is packed into the hydrophobic core; one with SASA >100 Å² sits on the surface. Computed here via the Shrake–Rupley numerical algorithm with a 1.4 Å probe.

Ask how reliable the model is.

  · For AlphaFold models, the B-factor field carries pLDDT — the model's own estimate of local accuracy on a 0–100 scale. Regions with pLDDT<50 should be treated as essentially unmodeled; they often correspond to intrinsically disordered segments.

  · For experimental (PDB) structures, the B-factor (temperature factor) quantifies the positional spread of each atom in the crystal — a combination of thermal vibration and static disorder — in units of Å². High B-factors mark flexible loops or poorly resolved regions; low B-factors mark the rigid, well-ordered core.

  · PAE(i, j) answers: if I align the predicted and true structures on residue i, how far off (in Å) do I expect residue j to be? A block-diagonal PAE matrix with low values on the blocks and high values off-diagonal is the signature of a multi-domain protein with confidently predicted domains but uncertain inter-domain orientation.

Place it in context: what it resembles, what it is annotated as, and how it looks.

  · Structural nearest neighbors (via Foldseek easy-search vs the PDB). Reported per hit: target PDB id, E-value, and alignment TM-score. A TM-score above ~0.5 is the conventional threshold for 'same fold'.

  · Functional annotations link the protein to curated databases. InterPro entries identify conserved domains and families by matching the sequence against member-database signatures (Pfam, PROSITE, CDD, …). Gene Ontology (GO) terms describe molecular function, biological process, and cellular component in a controlled vocabulary. CATH places the structure in a hierarchical fold classification (Class/Architecture/Topology/Homologous-superfamily). The organism is the source species.

  · Plot images: a contact map (which residues are close in 3D, as an N×N binary image), a Ramachandran scatter (backbone torsion angles, revealing secondary-structure composition at a glance), and — for AlphaFold structures — a PAE heatmap (pairwise prediction confidence).

  · Structure images are PyMOL renders from six orthogonal camera directions. Cartoon representation draws helices as coils and strands as arrows; sticks shows the backbone as bonds; surface shows the solvent-excluded envelope. Rainbow coloring maps sequence position to hue (blue→red, N→C); chain coloring assigns a distinct color per polypeptide.